Protein AF-A0A382Q154-F1 (afdb_monomer_lite)

Organism: NCBI:txid408172

InterPro domains:
  IPR015813 Pyruvate/Phosphoenolpyruvate kinase-like domain superfamily [SSF51621] (1-40)
  IPR040442 Pyruvate kinase-like domain superfamily [G3DSA:3.20.20.60] (1-40)

pLDDT: mean 89.92, std 5.62, range [67.31, 95.69]

Structure (mmCIF, N/CA/C/O backbone):
data_AF-A0A382Q154-F1
#
_entry.id   AF-A0A382Q154-F1
#
loop_
_atom_site.group_PDB
_atom_site.id
_atom_site.type_symbol
_atom_site.label_atom_id
_atom_site.label_alt_id
_atom_site.label_comp_id
_atom_site.label_asym_id
_atom_site.label_entity_id
_atom_site.label_seq_id
_atom_site.pdbx_PDB_ins_code
_atom_site.Cartn_x
_atom_site.Cartn_y
_atom_site.Cartn_z
_atom_site.occupancy
_atom_site.B_iso_or_equiv
_atom_site.auth_seq_id
_atom_site.auth_comp_id
_atom_site.auth_asym_id
_atom_site.auth_atom_id
_atom_site.pdbx_PDB_model_num
ATOM 1 N N . MET A 1 1 ? 9.283 11.917 8.888 1.00 67.31 1 MET A N 1
ATOM 2 C CA . MET A 1 1 ? 8.610 10.714 9.423 1.00 67.31 1 MET A CA 1
ATOM 3 C C . MET A 1 1 ? 9.066 9.519 8.625 1.00 67.31 1 MET A C 1
ATOM 5 O O . MET A 1 1 ? 9.106 9.594 7.402 1.00 67.31 1 MET A O 1
ATOM 9 N N . SER A 1 2 ? 9.423 8.447 9.313 1.00 89.00 2 SER A N 1
ATOM 10 C CA . SER A 1 2 ? 9.667 7.146 8.709 1.00 89.00 2 SER A CA 1
ATOM 11 C C . SER A 1 2 ? 8.359 6.553 8.171 1.00 89.00 2 SER A C 1
ATOM 13 O O . SER A 1 2 ? 7.281 6.805 8.717 1.00 89.00 2 SER A O 1
ATOM 15 N N . LYS A 1 3 ? 8.439 5.730 7.118 1.00 87.12 3 LYS A N 1
ATOM 16 C CA . LYS A 1 3 ? 7.278 5.018 6.550 1.00 87.12 3 LYS A CA 1
ATOM 17 C C . LYS A 1 3 ? 6.548 4.190 7.616 1.00 87.12 3 LYS A C 1
ATOM 19 O O . LYS A 1 3 ? 5.323 4.127 7.625 1.00 87.12 3 LYS A O 1
ATOM 24 N N . ASN A 1 4 ? 7.299 3.638 8.565 1.00 88.81 4 ASN A N 1
ATOM 25 C CA . ASN A 1 4 ? 6.784 2.854 9.685 1.00 88.81 4 ASN A CA 1
ATOM 26 C C . ASN A 1 4 ? 5.903 3.693 10.625 1.00 88.81 4 ASN A C 1
ATOM 28 O O . ASN A 1 4 ? 4.900 3.200 11.135 1.00 88.81 4 ASN A O 1
ATOM 32 N N . GLU A 1 5 ? 6.253 4.964 10.842 1.00 90.69 5 GLU A N 1
ATOM 33 C CA . GLU A 1 5 ? 5.469 5.878 11.681 1.00 90.69 5 GLU A CA 1
ATOM 34 C C . GLU A 1 5 ? 4.167 6.290 10.989 1.00 90.69 5 GLU A C 1
ATOM 36 O O . GLU A 1 5 ? 3.126 6.384 11.635 1.00 90.69 5 GLU A O 1
ATOM 41 N N . ILE A 1 6 ? 4.209 6.496 9.668 1.00 89.38 6 ILE A N 1
ATOM 42 C CA . ILE A 1 6 ? 3.025 6.816 8.858 1.00 89.38 6 ILE A CA 1
ATOM 43 C C . ILE A 1 6 ? 2.042 5.643 8.882 1.00 89.38 6 ILE A C 1
ATOM 45 O O . ILE A 1 6 ? 0.854 5.847 9.126 1.00 89.38 6 ILE A O 1
ATOM 49 N N . LEU A 1 7 ? 2.538 4.414 8.696 1.00 86.94 7 LEU A N 1
ATOM 50 C CA . LEU A 1 7 ? 1.714 3.209 8.762 1.00 86.94 7 LEU A CA 1
ATOM 51 C C . LEU A 1 7 ? 1.090 3.029 10.151 1.00 86.94 7 LEU A C 1
ATOM 53 O O . LEU A 1 7 ? -0.108 2.786 10.250 1.00 86.94 7 LEU A O 1
ATOM 57 N N . ARG A 1 8 ? 1.875 3.207 11.224 1.00 89.12 8 ARG A N 1
ATOM 58 C CA . ARG A 1 8 ? 1.366 3.143 12.604 1.00 89.12 8 ARG A CA 1
ATOM 59 C C . ARG A 1 8 ? 0.262 4.163 12.860 1.00 89.12 8 ARG A C 1
ATOM 61 O O . ARG A 1 8 ? -0.752 3.802 13.436 1.00 89.12 8 ARG A O 1
ATOM 68 N N . LYS A 1 9 ? 0.422 5.406 12.397 1.00 89.5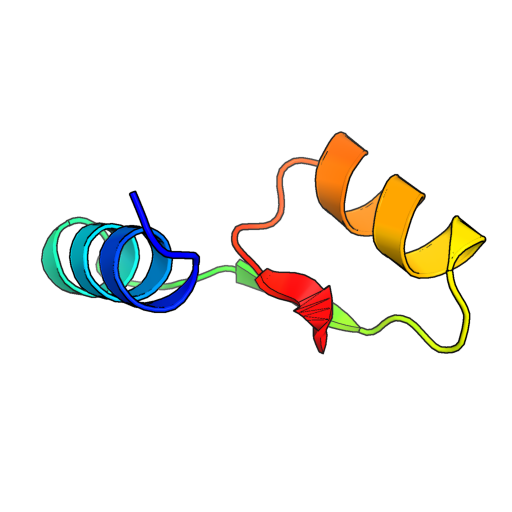6 9 LYS A N 1
ATOM 69 C CA . LYS A 1 9 ? -0.619 6.438 12.532 1.00 89.56 9 LYS A CA 1
ATOM 70 C C . LYS A 1 9 ? -1.886 6.100 11.752 1.00 89.56 9 LYS A C 1
ATOM 72 O O . LYS A 1 9 ? -2.978 6.342 12.248 1.00 89.56 9 LYS A O 1
ATOM 77 N N . LYS A 1 10 ? -1.753 5.535 10.548 1.00 87.38 10 LYS A N 1
ATOM 78 C CA . LYS A 1 10 ? -2.910 5.079 9.766 1.00 87.38 10 LYS A CA 1
ATOM 79 C C . LYS A 1 10 ? -3.622 3.895 10.420 1.00 87.38 10 LYS A C 1
ATOM 81 O O . LYS A 1 10 ? -4.842 3.857 10.377 1.00 87.38 10 LYS A O 1
ATOM 86 N N . LEU A 1 11 ? -2.885 2.974 11.039 1.00 86.56 11 LEU A N 1
ATOM 87 C CA . LEU A 1 11 ? -3.453 1.837 11.770 1.00 86.56 11 LEU A CA 1
ATOM 88 C C . LEU A 1 11 ? -4.162 2.254 13.062 1.00 86.56 11 LEU A C 1
ATO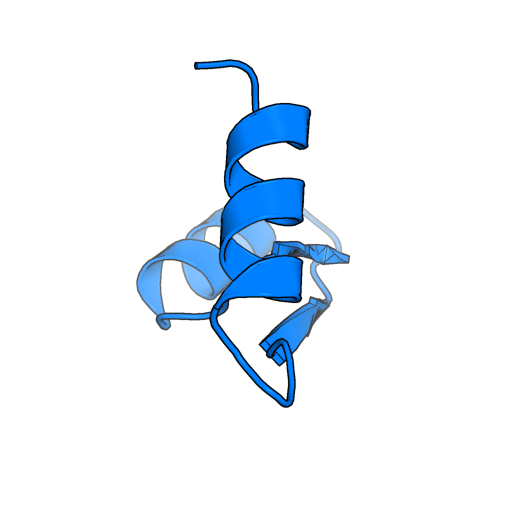M 90 O O . LEU A 1 11 ? -5.178 1.670 13.407 1.00 86.56 11 LEU A O 1
ATOM 94 N N . ASP A 1 12 ? -3.632 3.257 13.756 1.00 87.88 12 ASP A N 1
ATOM 95 C CA . ASP A 1 12 ? -4.231 3.788 14.983 1.00 87.88 12 ASP A CA 1
ATOM 96 C C . ASP A 1 12 ? -5.476 4.648 14.687 1.00 87.88 12 ASP A C 1
ATOM 98 O O . ASP A 1 12 ? -6.455 4.615 15.426 1.00 87.88 12 ASP A O 1
ATOM 102 N N . GLY A 1 13 ? -5.464 5.387 13.569 1.00 82.81 13 GLY A N 1
ATOM 103 C CA . GLY A 1 13 ? -6.545 6.299 13.184 1.00 82.81 13 GLY A CA 1
ATOM 104 C C . GLY A 1 13 ? -7.679 5.691 12.349 1.00 82.81 13 GLY A C 1
ATOM 105 O O . GLY A 1 13 ? -8.794 6.204 12.404 1.00 82.81 13 GLY A O 1
ATOM 106 N N . ASN A 1 14 ? -7.432 4.628 11.571 1.00 79.12 14 ASN A N 1
ATOM 107 C CA . ASN A 1 14 ? -8.443 3.998 10.714 1.00 79.12 14 ASN A CA 1
ATOM 108 C C . ASN A 1 14 ? -8.776 2.579 11.175 1.00 79.12 14 ASN A C 1
ATOM 110 O O . ASN A 1 14 ? -7.893 1.760 11.404 1.00 79.12 14 ASN A O 1
ATOM 114 N N . SER A 1 15 ? -10.070 2.247 11.180 1.00 75.25 15 SER A N 1
ATOM 115 C CA . SER A 1 15 ? -10.543 0.899 11.520 1.00 75.25 15 SER A CA 1
ATOM 116 C C . SER A 1 15 ? -10.143 -0.173 10.494 1.00 75.25 15 SER A C 1
ATOM 118 O O . SER A 1 15 ? -10.139 -1.353 10.837 1.00 75.25 15 SER A O 1
ATOM 120 N N . ILE A 1 16 ? -9.862 0.205 9.238 1.00 86.50 16 ILE A N 1
ATOM 121 C CA . ILE A 1 16 ? -9.463 -0.699 8.146 1.00 86.50 16 ILE A CA 1
ATOM 122 C C . ILE A 1 16 ? -8.462 0.029 7.244 1.00 86.50 16 ILE A C 1
ATOM 124 O O . ILE A 1 16 ? -8.694 1.174 6.855 1.00 86.50 16 ILE A O 1
ATOM 128 N N . ILE A 1 17 ? -7.372 -0.649 6.880 1.00 89.94 17 ILE A N 1
ATOM 129 C CA . ILE A 1 17 ? -6.336 -0.125 5.982 1.00 89.94 17 ILE A CA 1
ATOM 130 C C . ILE A 1 17 ? -6.500 -0.748 4.597 1.00 89.94 17 ILE A C 1
ATOM 132 O O . ILE A 1 17 ? -6.605 -1.969 4.476 1.00 89.94 17 ILE A O 1
ATOM 136 N N . LYS A 1 18 ? -6.490 0.074 3.543 1.00 90.88 18 LYS A N 1
ATOM 137 C CA . LYS A 1 18 ? -6.555 -0.412 2.158 1.00 90.88 18 LYS A CA 1
ATOM 138 C C . LYS A 1 18 ? -5.150 -0.628 1.608 1.00 90.88 18 LYS A C 1
ATOM 140 O O . LYS A 1 18 ? -4.414 0.334 1.397 1.00 90.88 18 LYS A O 1
ATOM 1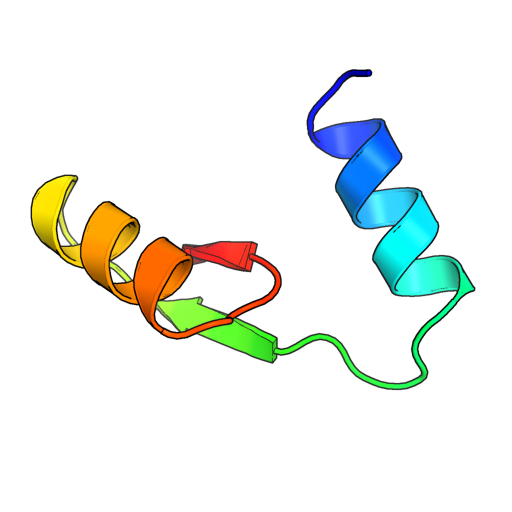45 N N . VAL A 1 19 ? -4.795 -1.883 1.347 1.00 92.31 19 VAL A N 1
ATOM 146 C CA . VAL A 1 19 ? -3.486 -2.268 0.800 1.00 92.31 19 VAL A CA 1
ATOM 147 C C . VAL A 1 19 ? -3.655 -2.743 -0.642 1.00 92.31 19 VAL A C 1
ATOM 149 O O . VAL A 1 19 ? -4.494 -3.603 -0.904 1.00 92.31 19 VAL A O 1
ATOM 152 N N . GLY A 1 20 ? -2.901 -2.161 -1.576 1.00 92.69 20 GLY A N 1
ATOM 153 C CA . GLY A 1 20 ? -2.933 -2.533 -2.995 1.00 92.69 20 GLY A CA 1
ATOM 154 C C . GLY A 1 20 ? -1.699 -3.339 -3.390 1.00 92.69 20 GLY A C 1
ATOM 155 O O . GLY A 1 20 ? -0.587 -2.942 -3.063 1.00 92.69 20 GLY A O 1
ATOM 156 N N . GLY A 1 21 ? -1.883 -4.459 -4.088 1.00 94.12 21 GLY A N 1
ATOM 157 C CA . GLY A 1 21 ? -0.769 -5.272 -4.578 1.00 94.12 21 GLY A CA 1
ATOM 158 C C . GLY A 1 21 ? -0.076 -4.637 -5.783 1.00 94.12 21 GLY A C 1
ATOM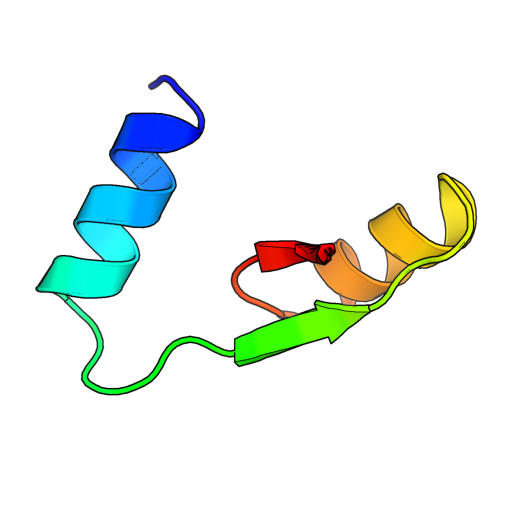 159 O O . GLY A 1 21 ? -0.753 -4.140 -6.686 1.00 94.12 21 GLY A O 1
ATOM 160 N N . ALA A 1 22 ? 1.255 -4.681 -5.826 1.00 95.56 22 ALA A N 1
ATOM 161 C CA . ALA A 1 22 ? 2.026 -4.223 -6.977 1.00 95.56 22 ALA A CA 1
ATOM 162 C C . ALA A 1 22 ? 3.206 -5.151 -7.281 1.00 95.56 22 ALA A C 1
ATOM 164 O O . ALA A 1 22 ? 4.011 -5.469 -6.415 1.00 95.56 22 ALA A O 1
ATOM 165 N N . PHE A 1 23 ? 3.338 -5.546 -8.547 1.00 93.50 23 PHE A N 1
ATOM 166 C CA . PHE A 1 23 ? 4.427 -6.421 -8.999 1.00 93.50 23 PHE A CA 1
ATOM 167 C C . PHE A 1 23 ? 5.704 -5.642 -9.380 1.00 93.50 23 PHE A C 1
ATOM 169 O O . PHE A 1 23 ? 6.806 -6.181 -9.301 1.00 93.50 23 PHE A O 1
ATOM 176 N N . ASP A 1 24 ? 5.566 -4.372 -9.767 1.00 95.06 24 ASP A N 1
ATOM 177 C CA . ASP A 1 24 ? 6.661 -3.508 -10.211 1.00 95.06 24 ASP A CA 1
ATOM 178 C C . ASP A 1 24 ? 6.520 -2.073 -9.661 1.00 95.06 24 ASP A C 1
ATOM 180 O O . ASP A 1 24 ? 5.501 -1.696 -9.075 1.00 95.06 24 ASP A O 1
ATOM 184 N N . ALA A 1 25 ? 7.552 -1.246 -9.856 1.00 94.62 25 ALA A N 1
ATOM 185 C CA . ALA A 1 25 ? 7.597 0.120 -9.330 1.00 94.62 25 ALA A CA 1
ATOM 186 C C . ALA A 1 25 ? 6.548 1.070 -9.948 1.00 94.62 25 ALA A C 1
ATOM 188 O O . ALA A 1 25 ? 6.048 1.962 -9.261 1.00 94.62 25 ALA A O 1
ATOM 189 N N . MET A 1 26 ? 6.199 0.892 -11.225 1.00 94.62 26 MET A N 1
ATOM 190 C CA . MET A 1 26 ? 5.165 1.673 -11.908 1.00 94.62 26 MET A CA 1
ATOM 191 C C . MET A 1 26 ? 3.778 1.300 -11.379 1.00 94.62 26 MET A C 1
ATOM 193 O O . MET A 1 26 ? 2.986 2.188 -11.057 1.00 94.62 26 MET A O 1
ATOM 197 N N . SER A 1 27 ? 3.524 0.003 -11.188 1.00 93.69 27 SER A N 1
ATOM 198 C CA . SER A 1 27 ? 2.317 -0.499 -10.525 1.00 93.69 27 SER A CA 1
ATOM 199 C C . SER A 1 27 ? 2.199 0.027 -9.088 1.00 93.69 27 SER A C 1
ATOM 201 O O . SER A 1 27 ? 1.134 0.491 -8.686 1.00 93.69 27 SER A O 1
ATOM 203 N N . ALA A 1 28 ? 3.299 0.068 -8.327 1.00 95.69 28 ALA A N 1
ATOM 204 C CA . ALA A 1 28 ? 3.308 0.629 -6.973 1.00 95.69 28 ALA A CA 1
ATOM 205 C C . ALA A 1 28 ? 2.978 2.131 -6.966 1.00 95.69 28 ALA A C 1
ATOM 207 O O . ALA A 1 28 ? 2.233 2.608 -6.107 1.00 95.69 28 ALA A O 1
ATOM 208 N N . LYS A 1 29 ? 3.480 2.882 -7.956 1.00 95.25 29 LYS A N 1
ATOM 209 C CA . LYS A 1 29 ? 3.168 4.308 -8.106 1.00 95.25 29 LYS A CA 1
ATOM 210 C C . LYS A 1 29 ? 1.699 4.543 -8.456 1.00 95.25 29 LYS A C 1
ATOM 212 O O . LYS A 1 29 ? 1.105 5.513 -7.987 1.00 95.25 29 LYS A O 1
ATOM 217 N N . LEU A 1 30 ? 1.098 3.653 -9.242 1.00 94.19 30 LEU A N 1
ATOM 218 C CA . LEU A 1 30 ? -0.330 3.701 -9.538 1.00 94.19 30 LEU A CA 1
ATOM 219 C C . LEU A 1 30 ? -1.174 3.433 -8.285 1.00 94.19 30 LEU A C 1
ATOM 221 O O . LEU A 1 30 ? -2.154 4.144 -8.063 1.00 94.19 30 LEU A O 1
ATOM 225 N N . VAL A 1 31 ? -0.781 2.466 -7.449 1.00 93.94 31 VAL A N 1
ATOM 226 C CA . VAL A 1 31 ? -1.444 2.178 -6.164 1.00 93.94 31 VAL A CA 1
ATOM 227 C C . VAL A 1 31 ? -1.384 3.395 -5.233 1.00 93.94 31 VAL A C 1
ATOM 229 O O . VAL A 1 31 ? -2.403 3.770 -4.651 1.00 93.94 31 VAL A O 1
ATOM 232 N N . GLU A 1 32 ? -0.233 4.069 -5.160 1.00 92.31 32 GLU A N 1
ATOM 233 C CA . GLU A 1 32 ? -0.076 5.318 -4.401 1.00 92.31 32 GLU A CA 1
ATOM 234 C C . GLU A 1 32 ? -1.007 6.426 -4.924 1.00 92.31 32 GLU A C 1
ATOM 236 O O . GLU A 1 32 ? -1.741 7.039 -4.148 1.00 92.31 32 GLU A O 1
ATOM 241 N N . ASN A 1 33 ? -1.047 6.642 -6.243 1.00 94.81 33 ASN A N 1
ATOM 242 C CA . ASN A 1 33 ? -1.904 7.659 -6.863 1.00 94.81 33 ASN A CA 1
ATOM 243 C C . ASN A 1 33 ? -3.404 7.338 -6.748 1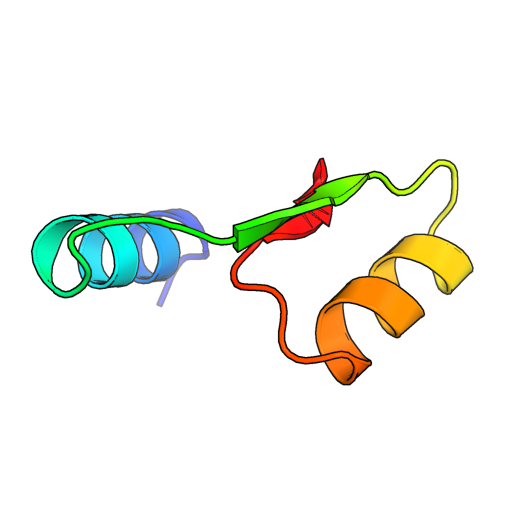.00 94.81 33 ASN A C 1
ATOM 245 O O . ASN A 1 33 ? -4.230 8.248 -6.756 1.00 94.81 33 ASN A O 1
ATOM 249 N N . SER A 1 34 ? -3.762 6.057 -6.637 1.00 93.19 34 SER A N 1
ATOM 250 C CA . SER A 1 34 ? -5.152 5.593 -6.524 1.00 93.19 34 SER A CA 1
ATOM 251 C C . SER A 1 34 ? -5.736 5.768 -5.115 1.00 93.19 34 SER A C 1
ATOM 253 O O . SER A 1 34 ? -6.907 5.462 -4.896 1.00 93.19 34 SER A O 1
ATOM 255 N N . GLY A 1 35 ? -4.949 6.261 -4.151 1.00 89.06 35 GLY A N 1
ATOM 256 C CA . GLY A 1 35 ? -5.420 6.555 -2.795 1.00 89.06 35 GLY A CA 1
ATOM 257 C C . GLY A 1 35 ? -5.460 5.344 -1.862 1.00 89.06 35 GLY A C 1
ATOM 258 O O . GLY A 1 35 ? -6.230 5.334 -0.899 1.00 89.06 35 GLY A O 1
ATOM 259 N N . PHE A 1 36 ? -4.647 4.320 -2.136 1.00 92.12 36 PHE A N 1
ATOM 260 C CA . PHE A 1 36 ? -4.406 3.238 -1.183 1.00 92.12 36 PHE A CA 1
ATOM 261 C C . PHE A 1 36 ? -3.498 3.703 -0.043 1.00 92.12 36 PHE A C 1
ATOM 263 O O . PHE A 1 36 ? -2.715 4.646 -0.162 1.00 92.12 36 PHE A O 1
ATOM 270 N N . ASP A 1 37 ? -3.608 3.026 1.094 1.00 90.62 37 ASP A N 1
ATOM 271 C CA . ASP A 1 37 ? -2.873 3.385 2.296 1.00 90.62 37 ASP A CA 1
ATOM 272 C C . ASP A 1 37 ? -1.471 2.785 2.352 1.00 90.62 37 ASP A C 1
ATOM 274 O O . ASP A 1 37 ? -0.584 3.387 2.961 1.00 90.62 37 ASP A O 1
ATOM 278 N N . ALA A 1 38 ? -1.289 1.625 1.718 1.00 91.25 38 ALA A N 1
ATOM 279 C CA . ALA A 1 38 ? -0.018 0.932 1.578 1.00 91.25 38 ALA A CA 1
ATOM 280 C C . ALA A 1 38 ? 0.012 0.076 0.299 1.00 91.25 38 ALA A C 1
ATOM 282 O O . ALA A 1 38 ? -1.028 -0.219 -0.296 1.00 91.25 38 ALA A O 1
ATOM 283 N N . VAL A 1 39 ? 1.220 -0.328 -0.094 1.00 92.81 39 VAL A N 1
ATOM 284 C CA . VAL A 1 39 ? 1.490 -1.231 -1.220 1.00 92.81 39 VAL A CA 1
ATOM 285 C C . VAL A 1 39 ? 1.963 -2.580 -0.666 1.00 92.81 39 VAL A C 1
ATOM 287 O O . VAL A 1 39 ? 2.740 -2.580 0.293 1.00 92.81 39 VAL A O 1
ATOM 290 N N . TRP A 1 40 ? 1.492 -3.687 -1.249 1.00 91.06 40 TRP A N 1
ATOM 291 C CA . TRP A 1 40 ? 1.941 -5.060 -0.979 1.00 91.06 40 TRP A CA 1
ATOM 292 C C . TRP A 1 40 ? 2.775 -5.603 -2.136 1.00 91.06 40 TRP A C 1
ATOM 294 O O . TRP A 1 40 ? 2.260 -5.588 -3.280 1.00 91.06 40 TRP A O 1
#

S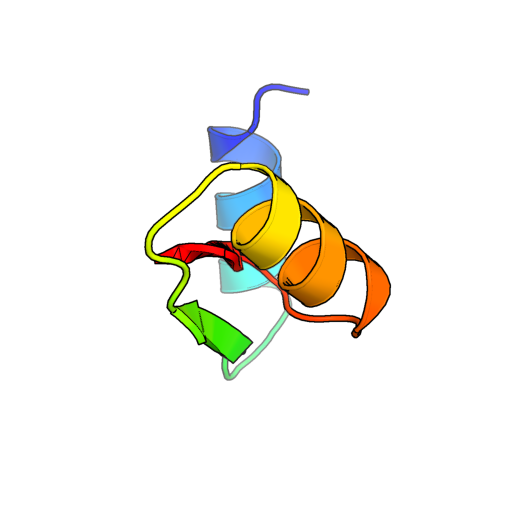equence (40 aa):
MSKNEILRKKLDGNSIIKVGGAFDAMSAKLVENSGFDAVW

Radius of gyration: 10.53 Å; chains: 1; bounding box: 20×17×27 Å

Foldseek 3Di:
DDPVVLLVVCVVPDPDFFEAEDPDPVRQVVCVVVPGSYYD

Secondary structure (DSSP, 8-state):
--HHHHHHHHHHH-SS--EE--SSHHHHHHHHHTT-SEE-